Protein AF-A0A2V5T0I6-F1 (afdb_monomer)

pLDDT: mean 75.44, std 21.05, range [37.53, 98.12]

Structure (mmCIF, N/CA/C/O backbone):
data_AF-A0A2V5T0I6-F1
#
_entry.id   AF-A0A2V5T0I6-F1
#
loop_
_atom_site.group_PDB
_atom_site.id
_atom_site.type_symbol
_atom_site.label_atom_id
_atom_site.label_alt_id
_atom_site.label_comp_id
_atom_site.label_asym_id
_atom_site.label_entity_id
_atom_site.label_seq_id
_atom_site.pdbx_PDB_ins_code
_atom_site.Cartn_x
_atom_site.Cartn_y
_atom_site.Cartn_z
_atom_site.occupancy
_atom_site.B_iso_or_equiv
_atom_site.auth_seq_id
_atom_site.auth_comp_id
_atom_site.auth_asym_id
_atom_site.auth_atom_id
_atom_site.pdbx_PDB_model_num
ATOM 1 N N . MET A 1 1 ? -1.767 21.221 15.147 1.00 44.56 1 MET A N 1
ATOM 2 C CA . MET A 1 1 ? -2.668 20.529 14.196 1.00 44.56 1 MET A CA 1
ATOM 3 C C . MET A 1 1 ? -2.829 21.339 12.903 1.00 44.56 1 MET A C 1
ATOM 5 O O . MET A 1 1 ? -3.935 21.736 12.582 1.00 44.56 1 MET A O 1
ATOM 9 N N . SER A 1 2 ? -1.749 21.624 12.160 1.00 49.56 2 SER A N 1
ATOM 10 C CA . SER A 1 2 ? -1.873 22.425 10.920 1.00 49.56 2 SER A CA 1
ATOM 11 C C . SER A 1 2 ? -0.866 22.083 9.814 1.00 49.56 2 SER A C 1
ATOM 13 O O . SER A 1 2 ? -0.918 22.686 8.751 1.00 49.56 2 SER A O 1
ATOM 15 N N . ILE A 1 3 ? 0.039 21.118 10.027 1.00 47.06 3 ILE A N 1
ATOM 16 C CA . ILE A 1 3 ? 1.108 20.806 9.057 1.00 47.06 3 ILE A CA 1
ATOM 17 C C . ILE A 1 3 ? 0.777 19.558 8.217 1.00 47.06 3 ILE A C 1
ATOM 19 O O . ILE A 1 3 ? 1.184 19.470 7.067 1.00 47.06 3 ILE A O 1
ATOM 23 N N . PHE A 1 4 ? -0.056 18.639 8.720 1.00 43.25 4 PHE A N 1
ATOM 24 C CA . PHE A 1 4 ? -0.454 17.432 7.975 1.00 43.25 4 PHE A CA 1
ATOM 25 C C . PHE A 1 4 ? -1.594 17.649 6.964 1.00 43.25 4 PHE A C 1
ATOM 27 O O . PHE A 1 4 ? -1.781 16.823 6.079 1.00 43.25 4 PHE A O 1
ATOM 34 N N . ALA A 1 5 ? -2.324 18.767 7.047 1.00 46.84 5 ALA A N 1
ATOM 35 C CA . ALA A 1 5 ? -3.416 19.086 6.121 1.00 46.84 5 ALA A CA 1
ATOM 36 C C . ALA A 1 5 ? -2.944 19.772 4.821 1.00 46.84 5 ALA A C 1
ATOM 38 O O . ALA A 1 5 ? -3.711 19.865 3.869 1.00 46.84 5 ALA A O 1
ATOM 39 N N . LEU A 1 6 ? -1.686 20.229 4.753 1.00 44.91 6 LEU A N 1
ATOM 40 C CA . LEU A 1 6 ? -1.172 20.993 3.609 1.00 44.91 6 LEU A CA 1
ATOM 41 C C . LEU A 1 6 ? -0.688 20.105 2.445 1.00 44.91 6 LEU A C 1
ATOM 43 O O . LEU A 1 6 ? -0.573 20.578 1.321 1.00 44.91 6 LEU A O 1
ATOM 47 N N . CYS A 1 7 ? -0.457 18.808 2.673 1.00 44.81 7 CYS A N 1
ATOM 48 C CA . CYS A 1 7 ? 0.022 17.895 1.624 1.00 44.81 7 CYS A CA 1
ATOM 49 C C . CYS A 1 7 ? -1.098 17.213 0.819 1.00 44.81 7 CYS A C 1
ATOM 51 O O . CYS A 1 7 ? -0.805 16.473 -0.115 1.00 44.81 7 CYS A O 1
ATOM 53 N N . CYS A 1 8 ? -2.372 17.439 1.157 1.00 47.22 8 CYS A N 1
ATOM 54 C CA . CYS A 1 8 ? -3.494 16.703 0.561 1.00 47.22 8 CYS A CA 1
ATOM 55 C C . CYS A 1 8 ? -4.099 17.374 -0.693 1.00 47.22 8 CYS A C 1
ATOM 57 O O . CYS A 1 8 ? -4.984 16.806 -1.320 1.00 47.22 8 CYS A O 1
ATOM 59 N N . GLY A 1 9 ? -3.638 18.571 -1.078 1.00 47.78 9 GLY A N 1
ATOM 60 C CA . GLY A 1 9 ? -4.342 19.407 -2.063 1.00 47.78 9 GLY A CA 1
ATOM 61 C C . GLY A 1 9 ? -3.756 19.516 -3.477 1.00 47.78 9 GLY A C 1
ATOM 62 O O . GLY A 1 9 ? -4.433 20.059 -4.340 1.00 47.78 9 GLY A O 1
ATOM 63 N N . CYS A 1 10 ? -2.534 19.046 -3.757 1.00 48.94 10 CYS A N 1
ATOM 64 C CA . CYS A 1 10 ? -1.812 19.497 -4.965 1.00 48.94 10 CYS A CA 1
ATOM 65 C C . CYS A 1 10 ? -1.653 18.479 -6.108 1.00 48.94 10 CYS A C 1
ATOM 67 O O . CYS A 1 10 ? -0.859 18.741 -7.005 1.00 48.94 10 CYS A O 1
ATOM 69 N N . ILE A 1 11 ? -2.345 17.332 -6.121 1.00 55.88 11 ILE A N 1
ATOM 70 C CA . ILE A 1 11 ? -2.033 16.284 -7.123 1.00 55.88 11 ILE A CA 1
ATOM 71 C C . ILE A 1 11 ? -3.094 16.110 -8.225 1.00 55.88 11 ILE A C 1
ATOM 73 O O . ILE A 1 11 ? -2.819 15.459 -9.225 1.00 55.88 11 ILE A O 1
ATOM 77 N N . PHE A 1 12 ? -4.264 16.751 -8.158 1.00 56.62 12 PHE A N 1
ATOM 78 C CA . PHE A 1 12 ? -5.300 16.531 -9.181 1.00 56.62 12 PHE A CA 1
ATOM 79 C C . PHE A 1 12 ? -6.043 17.806 -9.600 1.00 56.62 12 PHE A C 1
ATOM 81 O O . PHE A 1 12 ? -7.016 18.174 -8.956 1.00 56.62 12 PHE A O 1
ATOM 88 N N . ALA A 1 13 ? -5.584 18.448 -10.687 1.00 42.84 13 ALA A N 1
ATOM 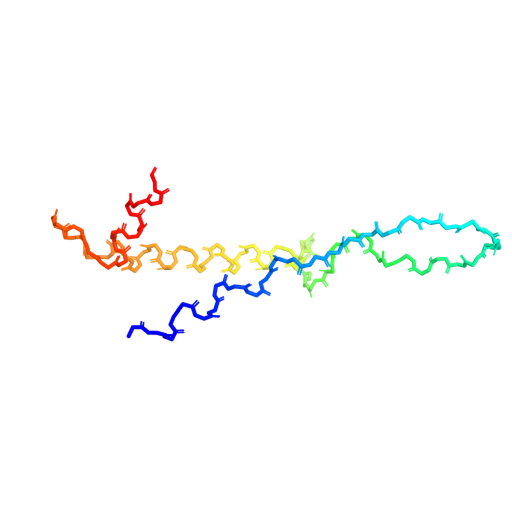89 C CA . ALA A 1 13 ? -6.326 19.299 -11.648 1.00 42.84 13 ALA A CA 1
ATOM 90 C C . ALA A 1 13 ? -5.303 20.174 -12.414 1.00 42.84 13 ALA A C 1
ATOM 92 O O . ALA A 1 13 ? -4.426 20.748 -11.790 1.00 42.84 13 ALA A O 1
ATOM 93 N N . ALA A 1 14 ? -5.30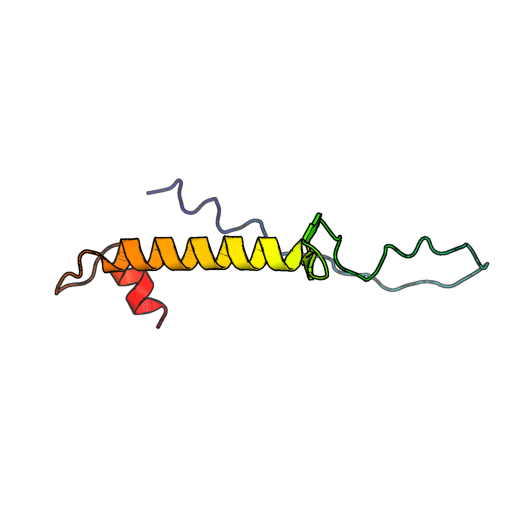3 20.380 -13.730 1.00 37.53 14 ALA A N 1
ATOM 94 C CA . ALA A 1 14 ? -6.232 20.061 -14.798 1.00 37.53 14 ALA A CA 1
ATOM 95 C C . ALA A 1 14 ? -5.459 20.102 -16.132 1.00 37.53 14 ALA A C 1
ATOM 97 O O . ALA A 1 14 ? -4.648 21.000 -16.354 1.00 37.53 14 ALA A O 1
ATOM 98 N N . SER A 1 15 ? -5.752 19.188 -17.055 1.00 43.78 15 SER A N 1
ATOM 99 C CA . SER A 1 15 ? -5.466 19.404 -18.477 1.00 43.78 15 SER A CA 1
ATOM 100 C C . SER A 1 15 ? -6.799 19.507 -19.202 1.00 43.78 15 SER A C 1
ATOM 102 O O . SER A 1 15 ? -7.341 18.521 -19.691 1.00 43.78 15 SER A O 1
ATOM 104 N N . THR A 1 16 ? -7.372 20.709 -19.223 1.00 46.56 16 THR A N 1
ATOM 105 C CA . THR A 1 16 ? -8.466 21.038 -20.138 1.00 46.56 16 THR A CA 1
ATOM 106 C C . THR A 1 16 ? -7.869 21.227 -21.528 1.00 46.56 16 THR A C 1
ATOM 108 O O . THR A 1 16 ? -7.286 22.269 -21.823 1.00 46.56 16 THR A O 1
ATOM 111 N N . ILE A 1 17 ? -7.976 20.199 -22.368 1.00 47.31 17 ILE A N 1
ATOM 112 C CA . ILE A 1 17 ? -7.632 20.279 -23.790 1.00 47.31 17 ILE A CA 1
ATOM 113 C C . ILE A 1 17 ? -8.725 21.096 -24.495 1.00 47.31 17 ILE A C 1
ATOM 115 O O . ILE A 1 17 ? -9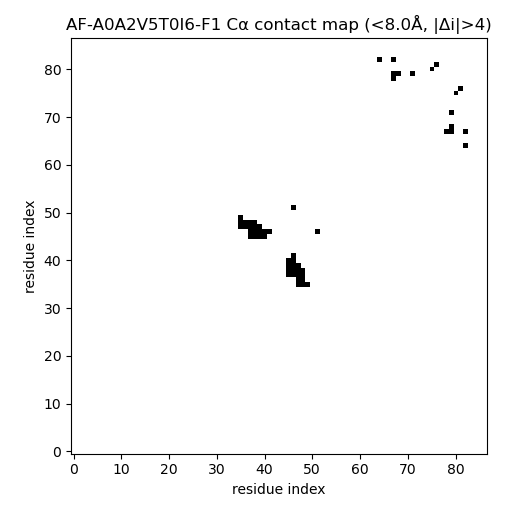.872 20.665 -24.598 1.00 47.31 17 ILE A O 1
ATOM 119 N N . VAL A 1 18 ? -8.354 22.294 -24.948 1.00 40.78 18 VAL A N 1
ATOM 120 C CA . VAL A 1 18 ? -9.115 23.136 -25.884 1.00 40.78 18 VAL A CA 1
ATOM 121 C C . VAL A 1 18 ? -8.918 22.604 -27.314 1.00 40.78 18 VAL A C 1
ATOM 123 O O . VAL A 1 18 ? -7.861 22.073 -27.646 1.00 40.78 18 VAL A O 1
ATOM 126 N N . ALA A 1 19 ? -9.970 22.699 -28.131 1.00 40.53 19 ALA A N 1
ATOM 127 C CA . ALA A 1 19 ? -10.127 22.083 -29.451 1.00 40.53 19 ALA A CA 1
ATOM 128 C C . ALA A 1 19 ? -9.064 22.462 -30.513 1.00 40.53 19 ALA A C 1
ATOM 130 O O . ALA A 1 19 ? -8.556 23.581 -30.544 1.00 40.53 19 ALA A O 1
ATOM 131 N N . GLN A 1 20 ? -8.790 21.509 -31.416 1.00 52.72 20 GLN A N 1
ATOM 132 C CA . GLN A 1 20 ? -7.843 21.580 -32.544 1.00 52.72 20 GLN A CA 1
ATOM 133 C C . GLN A 1 20 ? -8.320 22.481 -33.704 1.00 52.72 20 GLN A C 1
ATOM 135 O O . GLN A 1 20 ? -9.476 22.363 -34.117 1.00 52.72 20 GLN A O 1
ATOM 140 N N . PRO A 1 21 ? -7.412 23.242 -34.346 1.00 37.88 21 PRO A N 1
ATOM 141 C CA . PRO A 1 21 ? -7.482 23.594 -35.762 1.00 37.88 21 PRO A CA 1
ATOM 142 C C . PRO A 1 21 ? -6.464 22.793 -36.613 1.00 37.88 21 PRO A C 1
ATOM 144 O O . PRO A 1 21 ? -5.493 22.240 -36.103 1.00 37.88 21 PRO A O 1
ATOM 147 N N . ALA A 1 22 ? -6.732 22.696 -37.918 1.00 47.72 22 ALA A N 1
ATOM 148 C CA . ALA A 1 22 ? -6.253 21.667 -38.852 1.00 47.72 22 ALA A CA 1
ATOM 149 C C . ALA A 1 22 ? -4.895 21.919 -39.580 1.00 47.72 22 ALA A C 1
ATOM 151 O O . ALA A 1 22 ? -4.659 23.023 -40.054 1.00 47.72 22 ALA A O 1
ATOM 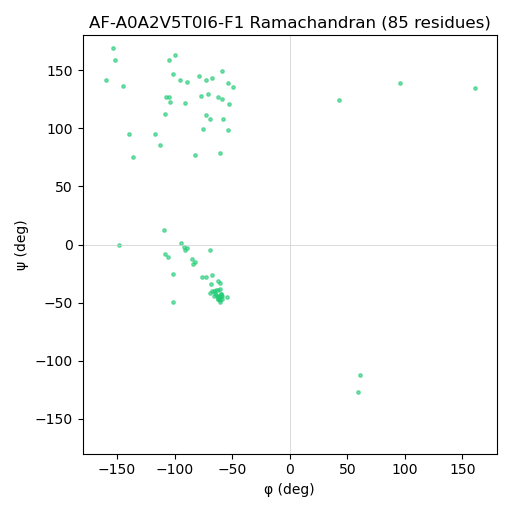152 N N . VAL A 1 23 ? -4.093 20.836 -39.708 1.00 58.19 23 VAL A N 1
ATOM 153 C CA . VAL A 1 23 ? -3.296 20.258 -40.850 1.00 58.19 23 VAL A CA 1
ATOM 154 C C . VAL A 1 23 ? -2.487 21.219 -41.772 1.00 58.19 23 VAL A C 1
ATOM 156 O O . VAL A 1 23 ? -3.123 22.056 -42.410 1.00 58.19 23 VAL A O 1
ATOM 159 N N . PRO A 1 24 ? -1.136 21.072 -41.975 1.00 50.03 24 PRO A N 1
ATOM 160 C CA . PRO A 1 24 ? -0.565 19.995 -42.831 1.00 50.03 24 PRO A CA 1
ATOM 161 C C . PRO A 1 24 ? 0.888 19.473 -42.580 1.00 50.03 24 PRO A C 1
ATOM 163 O O . PRO A 1 24 ? 1.690 20.117 -41.923 1.00 50.03 24 PRO A O 1
ATOM 166 N N . ALA A 1 25 ? 1.201 18.350 -43.266 1.00 45.16 25 ALA A N 1
ATOM 167 C CA . ALA A 1 25 ? 2.489 17.652 -43.532 1.00 45.16 25 ALA A CA 1
ATOM 168 C C . ALA A 1 25 ? 2.886 16.467 -42.606 1.00 45.16 25 ALA A C 1
ATOM 170 O O . ALA A 1 25 ? 2.658 16.520 -41.401 1.00 45.16 25 ALA A O 1
ATOM 171 N N . PRO A 1 26 ? 3.444 15.354 -43.152 1.00 53.09 26 PRO A N 1
ATOM 172 C CA . PRO A 1 26 ? 3.758 14.148 -42.391 1.00 53.09 26 PRO A CA 1
ATOM 173 C C . PRO A 1 26 ? 5.099 14.334 -41.681 1.00 53.09 26 PRO A C 1
ATOM 175 O O . PRO A 1 26 ? 6.146 13.842 -42.102 1.00 53.09 26 PRO A O 1
ATOM 178 N N . GLU A 1 27 ? 5.066 15.093 -40.602 1.00 49.88 27 GLU A N 1
ATOM 179 C CA . GLU A 1 27 ? 6.162 15.169 -39.653 1.00 49.88 27 GLU A CA 1
ATOM 180 C C . GLU A 1 27 ? 6.176 13.834 -38.908 1.00 49.88 27 GLU A C 1
ATOM 182 O O . GLU A 1 27 ? 5.125 13.364 -38.467 1.00 49.88 27 GLU A O 1
ATOM 187 N N . LYS A 1 28 ? 7.333 13.165 -38.820 1.00 51.62 28 LYS A N 1
ATOM 188 C CA . LYS A 1 28 ? 7.499 11.985 -37.964 1.00 51.62 28 LYS A CA 1
ATOM 189 C C . LYS A 1 28 ? 7.065 12.394 -36.564 1.00 51.62 28 LYS A C 1
ATOM 191 O O . LYS A 1 28 ? 7.837 13.014 -35.843 1.00 51.62 28 LYS A O 1
ATOM 196 N N . SER A 1 29 ? 5.833 12.064 -36.197 1.00 55.72 29 SER A N 1
ATOM 197 C CA . SER A 1 29 ? 5.365 12.197 -34.834 1.00 55.72 29 SER A CA 1
ATOM 198 C C . SER A 1 29 ? 6.313 11.346 -34.007 1.00 55.72 29 SER A C 1
ATOM 200 O O . SER A 1 29 ? 6.298 10.119 -34.146 1.00 55.72 29 SER A O 1
ATOM 202 N N . GLU A 1 30 ? 7.185 11.986 -33.229 1.00 59.56 30 GLU A N 1
ATOM 203 C CA . GLU A 1 30 ? 7.977 11.346 -32.187 1.00 59.56 30 GLU A CA 1
ATOM 204 C C . GLU A 1 30 ? 6.995 10.755 -31.176 1.00 59.56 30 GLU A C 1
ATOM 206 O O . GLU A 1 30 ? 6.658 11.340 -30.150 1.00 59.56 30 GLU A O 1
ATOM 211 N N . MET A 1 31 ? 6.425 9.606 -31.530 1.00 56.53 31 MET A N 1
ATOM 212 C CA . MET A 1 31 ? 5.537 8.867 -30.664 1.00 56.53 31 MET A CA 1
ATOM 213 C C . MET A 1 31 ? 6.407 8.335 -29.542 1.00 56.53 31 MET A C 1
ATOM 215 O O . MET A 1 31 ? 7.212 7.422 -29.739 1.00 56.53 31 MET A O 1
ATOM 219 N N . LEU A 1 32 ? 6.240 8.928 -28.362 1.00 75.56 32 LEU A N 1
ATOM 220 C CA . LEU A 1 32 ? 6.752 8.357 -27.130 1.00 75.56 32 LEU A CA 1
ATOM 221 C C . LEU A 1 32 ? 6.313 6.884 -27.067 1.00 75.56 32 LEU A C 1
ATOM 223 O O . LEU A 1 32 ? 5.156 6.581 -27.391 1.00 75.56 32 LEU A O 1
ATOM 227 N N . PRO A 1 33 ? 7.206 5.955 -26.685 1.00 75.56 33 PRO A N 1
ATOM 228 C CA . PRO A 1 33 ? 6.850 4.551 -26.579 1.00 75.56 33 PRO A CA 1
ATOM 229 C C . PRO A 1 33 ? 5.613 4.390 -25.690 1.00 75.56 33 PRO A C 1
ATOM 231 O O . PRO A 1 33 ? 5.628 4.757 -24.520 1.00 75.56 33 PRO A O 1
ATOM 234 N N . LEU A 1 34 ? 4.540 3.809 -26.234 1.00 80.38 34 LEU A N 1
ATOM 235 C CA . LEU A 1 34 ? 3.292 3.561 -25.493 1.00 80.38 34 LEU A CA 1
ATOM 236 C C . LEU A 1 34 ? 3.441 2.476 -24.412 1.00 80.38 34 LEU A C 1
ATOM 238 O O . LEU A 1 34 ? 2.493 2.170 -23.692 1.00 80.38 34 LEU A O 1
ATOM 242 N N . ARG A 1 35 ? 4.613 1.839 -24.340 1.00 74.25 35 ARG A N 1
ATOM 243 C CA . ARG A 1 35 ? 4.908 0.757 -23.405 1.00 74.25 35 ARG A CA 1
ATOM 244 C C . ARG A 1 35 ? 5.593 1.325 -22.162 1.00 74.25 35 ARG A C 1
ATOM 246 O O . ARG A 1 35 ? 6.437 2.210 -22.305 1.00 74.25 35 ARG A O 1
ATOM 253 N N . PRO A 1 36 ? 5.271 0.810 -20.962 1.00 77.31 36 PRO A N 1
ATOM 254 C CA . PRO A 1 36 ? 5.951 1.210 -19.739 1.00 77.31 36 PRO A CA 1
ATOM 255 C C . PRO A 1 36 ? 7.465 1.057 -19.872 1.00 77.31 36 PRO A C 1
ATOM 257 O O . PRO A 1 36 ? 7.937 0.052 -20.403 1.00 77.31 36 PRO A O 1
ATOM 260 N N . ALA A 1 37 ? 8.212 2.029 -19.349 1.00 81.81 37 ALA A N 1
ATOM 261 C CA . ALA A 1 37 ? 9.663 1.947 -19.312 1.00 81.81 37 ALA A CA 1
ATOM 262 C C . ALA A 1 37 ? 10.098 0.698 -18.532 1.00 81.81 37 ALA A C 1
ATOM 264 O O . ALA A 1 37 ? 9.684 0.474 -17.385 1.00 81.81 37 ALA A O 1
ATOM 265 N N . GLU A 1 38 ? 10.913 -0.116 -19.189 1.00 87.81 38 GLU A N 1
ATOM 266 C CA . GLU A 1 38 ? 11.525 -1.310 -18.623 1.00 87.81 38 GLU A CA 1
ATOM 267 C C . GLU A 1 38 ? 12.690 -0.867 -17.731 1.00 87.81 38 GLU A C 1
ATOM 269 O O . GLU A 1 38 ? 13.522 -0.061 -18.143 1.00 87.81 38 GLU A O 1
ATOM 274 N N . LEU A 1 39 ? 12.711 -1.331 -16.479 1.00 85.50 39 LEU A N 1
ATOM 275 C CA . LEU A 1 39 ? 13.715 -0.922 -15.494 1.00 85.50 39 LEU A CA 1
ATOM 276 C C . LEU A 1 39 ? 14.799 -1.983 -15.330 1.00 85.50 39 LEU A C 1
ATOM 278 O O . LEU A 1 39 ? 15.987 -1.672 -15.340 1.00 85.50 39 LEU A O 1
ATOM 282 N N . VAL A 1 40 ? 14.383 -3.234 -15.128 1.00 88.94 40 VAL A N 1
ATOM 283 C CA . VAL A 1 40 ? 15.280 -4.353 -14.825 1.00 88.94 40 VAL A CA 1
ATOM 284 C C . VAL A 1 40 ? 14.742 -5.621 -15.476 1.00 88.94 40 VAL A C 1
ATOM 286 O O . VAL A 1 40 ? 13.549 -5.916 -15.383 1.00 88.94 40 VAL A O 1
ATOM 289 N N . HIS A 1 41 ? 15.633 -6.401 -16.083 1.00 87.75 41 HIS A N 1
ATOM 290 C CA . HIS A 1 41 ? 15.329 -7.736 -16.589 1.00 87.75 41 HIS A CA 1
ATOM 291 C C . HIS A 1 41 ? 15.980 -8.789 -15.699 1.00 87.75 41 HIS A C 1
ATOM 293 O O . HIS A 1 41 ? 17.185 -8.760 -15.456 1.00 87.75 41 HIS A O 1
ATOM 299 N N . ILE A 1 42 ? 15.179 -9.737 -15.224 1.00 87.62 42 ILE A N 1
ATOM 300 C CA . ILE A 1 42 ? 15.628 -10.879 -14.431 1.00 87.62 42 ILE A CA 1
ATOM 301 C C . ILE A 1 42 ? 15.305 -12.129 -15.249 1.00 87.62 42 ILE A C 1
ATOM 303 O O . ILE A 1 42 ? 14.174 -12.620 -15.266 1.00 87.62 42 ILE A O 1
ATOM 307 N N . GLY A 1 43 ? 16.294 -12.618 -16.000 1.00 85.62 43 GLY A N 1
ATOM 308 C CA . GLY A 1 43 ? 16.104 -13.721 -16.943 1.00 85.62 43 GLY A CA 1
ATOM 309 C C . GLY A 1 43 ? 15.078 -13.371 -18.028 1.00 85.62 43 GLY A C 1
ATOM 310 O O . GLY A 1 43 ? 15.334 -12.516 -18.867 1.00 85.62 43 GLY A O 1
ATOM 311 N N . LYS A 1 44 ? 13.914 -14.037 -18.011 1.00 84.19 44 LYS A N 1
ATOM 312 C CA . LYS A 1 44 ? 12.795 -13.795 -18.948 1.00 84.19 44 LYS A CA 1
ATOM 313 C C . LYS A 1 44 ? 11.735 -12.825 -18.407 1.00 84.19 44 LYS A C 1
ATOM 315 O O . LYS A 1 44 ? 10.723 -12.613 -19.067 1.00 84.19 44 LYS A O 1
ATOM 320 N N . PHE A 1 45 ? 11.920 -12.293 -17.200 1.00 85.19 45 PHE A N 1
ATOM 321 C CA . PHE A 1 45 ? 10.948 -11.428 -16.544 1.00 85.19 45 PHE A CA 1
ATOM 322 C C . PHE A 1 45 ? 11.402 -9.968 -16.584 1.00 85.19 45 PHE A C 1
ATOM 324 O O . PHE A 1 45 ? 12.510 -9.652 -16.153 1.00 85.19 45 PHE A O 1
ATOM 331 N N . THR A 1 46 ? 10.538 -9.083 -17.079 1.00 89.50 46 THR A N 1
ATOM 332 C CA . THR A 1 46 ? 10.793 -7.640 -17.157 1.00 89.50 46 THR A CA 1
ATOM 333 C C . THR A 1 46 ? 10.015 -6.918 -16.068 1.00 89.50 46 THR A C 1
ATOM 335 O O . THR A 1 46 ? 8.789 -6.997 -16.022 1.00 89.50 46 THR A O 1
ATOM 338 N N . ILE A 1 47 ? 10.719 -6.176 -15.217 1.00 91.38 47 ILE A N 1
ATOM 339 C CA . ILE A 1 47 ? 10.112 -5.278 -14.237 1.00 91.38 47 ILE A CA 1
ATOM 340 C C . ILE A 1 47 ? 9.966 -3.903 -14.880 1.00 91.38 47 ILE A C 1
ATOM 342 O O . ILE A 1 47 ? 10.951 -3.293 -15.303 1.00 91.38 47 ILE A O 1
ATOM 346 N N . THR A 1 48 ? 8.734 -3.405 -14.934 1.00 93.88 48 THR A N 1
ATOM 347 C CA . THR A 1 48 ? 8.419 -2.070 -15.455 1.00 93.88 48 THR A CA 1
ATOM 348 C C . THR A 1 48 ? 8.222 -1.061 -14.329 1.00 93.88 48 THR A C 1
ATOM 350 O O . THR A 1 48 ? 7.980 -1.429 -13.176 1.00 93.88 48 THR A O 1
ATOM 353 N N . ASN A 1 49 ? 8.280 0.231 -14.663 1.00 89.94 49 ASN A N 1
ATOM 354 C CA . ASN A 1 49 ? 8.024 1.306 -13.701 1.00 89.94 49 ASN A CA 1
ATOM 355 C C . ASN A 1 49 ? 6.663 1.155 -12.999 1.00 89.94 49 ASN A C 1
ATOM 357 O O . ASN A 1 49 ? 6.594 1.216 -11.773 1.00 89.94 49 ASN A O 1
ATOM 361 N N . SER A 1 50 ? 5.603 0.846 -13.749 1.00 90.50 50 SER A N 1
ATOM 362 C CA . SER A 1 50 ? 4.266 0.663 -13.180 1.00 90.50 50 SER A CA 1
ATOM 363 C C . SER A 1 50 ? 4.218 -0.468 -12.149 1.00 90.50 50 SER A C 1
ATOM 365 O O . SER A 1 50 ? 3.589 -0.300 -11.111 1.00 90.50 50 SER A O 1
ATOM 367 N N . MET A 1 51 ? 4.930 -1.581 -12.372 1.00 95.00 51 MET A N 1
ATOM 368 C CA . MET A 1 51 ? 4.998 -2.674 -11.391 1.00 95.00 51 MET A CA 1
ATOM 369 C C . MET A 1 51 ? 5.705 -2.240 -10.105 1.00 95.00 51 MET A C 1
ATOM 371 O O . MET A 1 51 ? 5.206 -2.505 -9.013 1.00 95.00 51 MET A O 1
ATOM 375 N N . LEU A 1 52 ? 6.832 -1.531 -10.231 1.00 93.31 52 LEU A N 1
ATOM 376 C CA . LEU A 1 52 ? 7.580 -1.030 -9.079 1.00 93.31 52 LEU A CA 1
ATOM 377 C C . LEU A 1 52 ? 6.743 -0.048 -8.249 1.00 93.31 52 LEU A C 1
ATOM 379 O O . LEU A 1 52 ? 6.691 -0.167 -7.026 1.00 93.31 52 LEU A O 1
ATOM 383 N N . VAL A 1 53 ? 6.058 0.891 -8.908 1.00 95.44 53 VAL A N 1
ATOM 384 C CA . VAL A 1 53 ? 5.182 1.862 -8.239 1.00 95.44 53 VAL A CA 1
ATOM 385 C C . VAL A 1 53 ? 4.030 1.152 -7.533 1.00 95.44 53 VAL A C 1
ATOM 387 O O . VAL A 1 53 ? 3.766 1.444 -6.369 1.00 95.44 53 VAL A O 1
ATOM 390 N N . THR A 1 54 ? 3.383 0.176 -8.178 1.00 96.19 54 THR A N 1
ATOM 391 C CA . THR A 1 54 ? 2.320 -0.613 -7.540 1.00 96.19 54 THR A CA 1
ATOM 392 C C . THR A 1 54 ? 2.822 -1.340 -6.295 1.00 96.19 54 THR A C 1
ATOM 394 O O . THR A 1 54 ? 2.154 -1.293 -5.264 1.00 96.19 54 THR A O 1
ATOM 397 N N . TRP A 1 55 ? 3.999 -1.971 -6.342 1.00 97.38 55 TRP A N 1
ATOM 398 C CA . TRP A 1 55 ? 4.573 -2.636 -5.169 1.00 97.38 55 TRP A CA 1
ATOM 399 C C . TRP A 1 55 ? 4.938 -1.656 -4.057 1.00 97.38 55 TRP A C 1
ATOM 401 O O . TRP A 1 55 ? 4.681 -1.948 -2.891 1.00 97.38 55 TRP A O 1
ATOM 411 N N . ALA A 1 56 ? 5.481 -0.487 -4.398 1.00 96.56 56 ALA A N 1
ATOM 412 C CA . ALA A 1 56 ? 5.796 0.552 -3.423 1.00 96.56 56 ALA A CA 1
ATOM 413 C C . ALA A 1 56 ? 4.531 1.066 -2.716 1.00 96.56 56 ALA A C 1
ATOM 415 O O . ALA A 1 56 ? 4.495 1.139 -1.487 1.00 96.56 56 ALA A O 1
ATOM 416 N N . VAL A 1 57 ? 3.472 1.361 -3.477 1.00 98.00 57 VAL A N 1
ATOM 417 C CA . VAL A 1 57 ? 2.176 1.789 -2.929 1.00 98.00 57 VAL A CA 1
ATOM 418 C C . VAL A 1 57 ? 1.566 0.687 -2.064 1.00 98.00 57 VAL A C 1
ATOM 420 O O . VAL A 1 57 ? 1.154 0.956 -0.936 1.00 98.00 57 VAL A O 1
ATOM 423 N N . ALA A 1 58 ? 1.558 -0.559 -2.546 1.00 98.00 58 ALA A N 1
ATOM 424 C CA . ALA A 1 58 ? 1.046 -1.698 -1.791 1.00 98.00 58 ALA A CA 1
ATOM 425 C C . ALA A 1 58 ? 1.803 -1.887 -0.469 1.00 98.00 58 ALA A C 1
ATOM 427 O O . ALA A 1 58 ? 1.176 -2.001 0.581 1.00 98.00 58 ALA A O 1
ATOM 428 N N . ALA A 1 59 ? 3.139 -1.852 -0.491 1.00 98.12 59 ALA A N 1
ATOM 429 C CA . ALA A 1 59 ? 3.958 -1.947 0.713 1.00 98.12 59 ALA A CA 1
ATOM 430 C C . ALA A 1 59 ? 3.652 -0.810 1.702 1.00 98.12 59 ALA A C 1
ATOM 432 O O . ALA A 1 59 ? 3.505 -1.067 2.896 1.00 98.12 59 ALA A O 1
ATOM 433 N N . GLY A 1 60 ? 3.487 0.425 1.215 1.00 97.31 60 GLY A N 1
ATOM 434 C CA . GLY A 1 60 ? 3.108 1.573 2.039 1.00 97.31 60 GLY A CA 1
ATOM 435 C C . GLY A 1 60 ? 1.755 1.389 2.732 1.00 97.31 60 GLY A C 1
ATOM 436 O O . GLY A 1 60 ? 1.661 1.572 3.946 1.00 97.31 60 GLY A O 1
ATOM 437 N N . ILE A 1 61 ? 0.729 0.963 1.987 1.00 96.25 61 ILE A N 1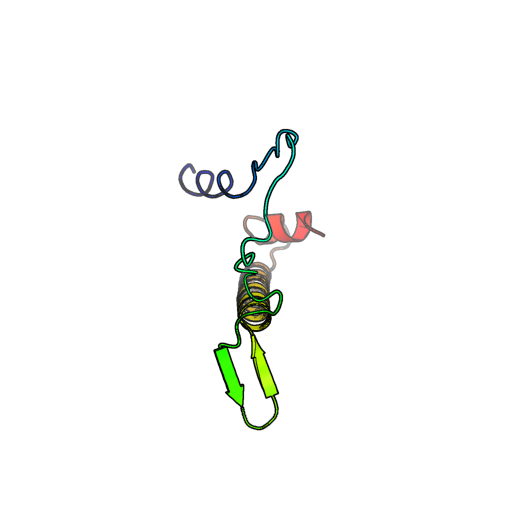
ATOM 438 C CA . ILE A 1 61 ? -0.607 0.684 2.536 1.00 96.25 61 ILE A CA 1
ATOM 439 C C . ILE A 1 61 ? -0.536 -0.441 3.569 1.00 96.25 61 ILE A C 1
ATOM 441 O O . ILE A 1 61 ? -1.067 -0.294 4.666 1.00 96.25 61 ILE A O 1
ATOM 445 N N . ILE A 1 62 ? 0.155 -1.540 3.254 1.00 96.44 62 ILE A N 1
ATOM 446 C CA . ILE A 1 62 ? 0.281 -2.698 4.146 1.00 96.44 62 ILE A CA 1
ATOM 447 C C . ILE A 1 62 ? 0.964 -2.303 5.458 1.00 96.44 62 ILE A C 1
ATOM 449 O O . ILE A 1 62 ? 0.446 -2.612 6.530 1.00 96.44 62 ILE A O 1
ATOM 453 N N . ILE A 1 63 ? 2.103 -1.609 5.397 1.00 97.06 63 ILE A N 1
ATOM 454 C CA . ILE A 1 63 ? 2.836 -1.178 6.595 1.00 97.06 63 ILE A CA 1
ATOM 455 C C . ILE A 1 63 ? 1.970 -0.233 7.428 1.00 97.06 63 ILE A C 1
ATOM 457 O O . ILE A 1 63 ? 1.870 -0.395 8.643 1.00 97.06 63 ILE A O 1
ATOM 461 N N . PHE A 1 64 ? 1.313 0.736 6.794 1.00 93.56 64 PHE A N 1
ATOM 462 C CA . PHE A 1 64 ? 0.496 1.703 7.517 1.00 93.56 64 PHE A CA 1
ATOM 463 C C . PHE A 1 64 ? -0.745 1.054 8.150 1.00 93.56 64 PHE A C 1
ATOM 465 O O . PHE A 1 64 ? -1.065 1.354 9.301 1.00 93.56 64 PHE A O 1
ATOM 472 N N . ALA A 1 65 ? -1.406 0.128 7.450 1.00 93.56 65 ALA A N 1
ATOM 473 C CA . ALA A 1 65 ? -2.518 -0.645 7.995 1.00 93.56 65 ALA A CA 1
ATOM 474 C C . ALA A 1 65 ? -2.069 -1.492 9.196 1.00 93.56 65 ALA A C 1
ATOM 476 O O . ALA A 1 65 ? -2.705 -1.463 10.250 1.00 93.56 65 ALA A O 1
ATOM 477 N N . GLN A 1 66 ? -0.924 -2.176 9.088 1.00 94.75 66 GLN A N 1
ATOM 478 C CA . GLN A 1 66 ? -0.357 -2.938 10.204 1.00 94.75 66 GLN A CA 1
ATOM 479 C C . GLN A 1 66 ? -0.050 -2.046 11.412 1.00 94.75 66 GLN A C 1
ATOM 481 O O . GLN A 1 66 ? -0.353 -2.424 12.541 1.00 94.75 66 GLN A O 1
ATOM 486 N N . LEU A 1 67 ? 0.520 -0.856 11.200 1.00 92.69 67 LEU A N 1
A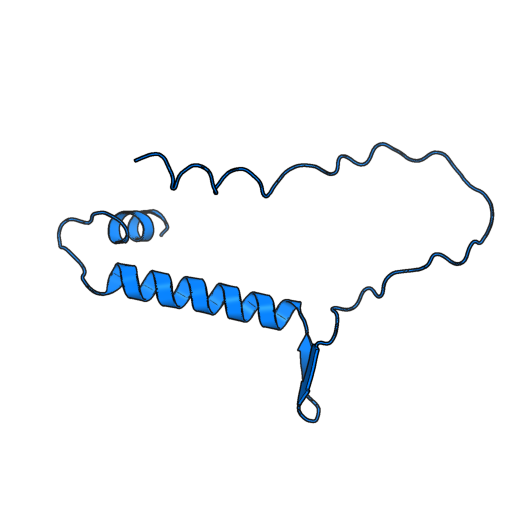TOM 487 C CA . LEU A 1 67 ? 0.826 0.079 12.285 1.00 92.69 67 LEU A CA 1
ATOM 488 C C . LEU A 1 67 ? -0.435 0.590 12.985 1.00 92.69 67 LEU A C 1
ATOM 490 O O . LEU A 1 67 ? -0.456 0.666 14.214 1.00 92.69 67 LEU A O 1
ATOM 494 N N . ALA A 1 68 ? -1.483 0.909 12.227 1.00 90.75 68 ALA A N 1
ATOM 495 C CA . ALA A 1 68 ? -2.736 1.383 12.796 1.00 90.75 68 ALA A CA 1
ATOM 496 C C . ALA A 1 68 ? -3.490 0.301 13.578 1.00 90.75 68 ALA A C 1
ATOM 498 O O . ALA A 1 68 ? -4.095 0.604 14.604 1.00 90.75 68 ALA A O 1
ATOM 499 N N . MET A 1 69 ? -3.404 -0.954 13.130 1.00 90.12 69 MET A N 1
ATOM 500 C CA . MET A 1 69 ? -4.085 -2.093 13.753 1.00 90.12 69 MET A CA 1
ATOM 501 C C . MET A 1 69 ? -3.232 -2.810 14.811 1.00 90.12 69 MET A C 1
ATOM 503 O O . MET A 1 69 ? -3.706 -3.741 15.457 1.00 90.12 69 MET A O 1
ATOM 507 N N . ARG A 1 70 ? -1.979 -2.386 15.040 1.00 92.25 70 ARG A N 1
ATOM 508 C CA . ARG A 1 70 ? -1.062 -3.062 15.977 1.00 92.25 70 ARG A CA 1
ATOM 509 C C . ARG A 1 70 ? -1.558 -3.064 17.426 1.00 92.25 70 ARG A C 1
ATOM 511 O O . ARG A 1 70 ? -1.217 -3.967 18.180 1.00 92.25 70 ARG A O 1
ATOM 518 N N . ASN A 1 71 ? -2.300 -2.036 17.837 1.00 89.12 71 ASN A N 1
ATOM 519 C CA . ASN A 1 71 ? -2.810 -1.877 19.202 1.00 89.12 71 ASN A CA 1
ATOM 520 C C . ASN A 1 71 ? -4.273 -1.427 19.176 1.00 89.12 71 ASN A C 1
ATOM 522 O O . ASN A 1 71 ? -4.569 -0.258 19.427 1.00 89.12 71 ASN A O 1
ATOM 526 N N . ILE A 1 72 ? -5.171 -2.361 18.866 1.00 91.50 72 ILE A N 1
ATOM 527 C CA . ILE A 1 72 ? -6.613 -2.103 18.822 1.00 91.50 72 ILE A CA 1
ATOM 528 C C . ILE A 1 72 ? -7.112 -1.699 20.210 1.00 91.50 72 ILE A C 1
ATOM 530 O O . ILE A 1 72 ? -6.896 -2.399 21.203 1.00 91.50 72 ILE A O 1
ATOM 534 N N . LYS A 1 73 ? -7.792 -0.556 20.271 1.00 92.50 73 LYS A N 1
ATOM 535 C CA . LYS A 1 73 ? -8.477 -0.060 21.465 1.00 92.50 73 LYS A CA 1
ATOM 536 C C . LYS A 1 73 ? -9.982 -0.327 21.350 1.00 92.50 73 LYS A C 1
ATOM 538 O O . LYS A 1 73 ? -10.517 -0.205 20.250 1.00 92.50 73 LYS A O 1
ATOM 543 N N . PRO A 1 74 ? -10.675 -0.604 22.473 1.00 92.00 74 PRO A N 1
ATOM 544 C CA . PRO A 1 74 ? -12.132 -0.767 22.485 1.00 92.00 74 PRO A CA 1
ATOM 545 C C . PRO A 1 74 ? -12.895 0.482 22.028 1.00 92.00 74 PRO A C 1
ATOM 547 O O . PRO A 1 74 ? -13.956 0.368 21.429 1.00 92.00 74 PRO A O 1
ATOM 550 N N . VAL A 1 75 ? -12.358 1.672 22.320 1.00 92.88 75 VAL A N 1
ATOM 551 C CA . VAL A 1 75 ? -12.854 2.942 21.779 1.00 92.88 75 VAL A CA 1
ATOM 552 C C . VAL A 1 75 ? -11.822 3.432 20.761 1.00 92.88 75 VAL A C 1
ATOM 554 O O . VAL A 1 75 ? -10.691 3.749 21.163 1.00 92.88 75 VAL A O 1
ATOM 557 N N . PRO A 1 76 ? -12.159 3.456 19.460 1.00 89.19 76 PRO A N 1
ATOM 558 C CA . PRO A 1 76 ? -11.205 3.787 18.414 1.00 89.19 76 PRO A CA 1
ATOM 559 C C . PRO A 1 76 ? -10.779 5.253 18.509 1.00 89.19 76 PRO A C 1
ATOM 561 O O . PRO A 1 76 ? -11.553 6.146 18.849 1.00 89.19 76 PRO A O 1
ATOM 564 N N . SER A 1 77 ? -9.505 5.512 18.224 1.00 92.88 77 SER A N 1
ATOM 565 C CA . SER A 1 77 ? -8.948 6.868 18.174 1.00 92.88 77 SER A CA 1
ATOM 566 C C . SER A 1 77 ? -7.763 6.939 17.212 1.00 92.88 77 SER A C 1
ATOM 568 O O . SER A 1 77 ? -7.138 5.926 16.892 1.00 92.88 77 SER A O 1
ATOM 570 N N . GLY A 1 78 ? -7.448 8.145 16.731 1.00 93.12 78 GLY A N 1
ATOM 571 C CA . GLY A 1 78 ? -6.297 8.383 15.856 1.00 93.12 78 GLY A CA 1
ATOM 572 C C . GLY A 1 78 ? -6.352 7.570 14.558 1.00 93.12 78 GLY A C 1
ATOM 573 O O . GLY A 1 78 ? -7.345 7.618 13.836 1.00 93.12 78 GLY A O 1
ATOM 574 N N . ALA A 1 79 ? -5.277 6.829 14.267 1.00 92.00 79 ALA A N 1
ATOM 575 C CA . ALA A 1 79 ? -5.156 6.042 13.039 1.00 92.00 79 ALA A CA 1
ATOM 576 C C . ALA A 1 79 ? -6.195 4.913 12.952 1.00 92.0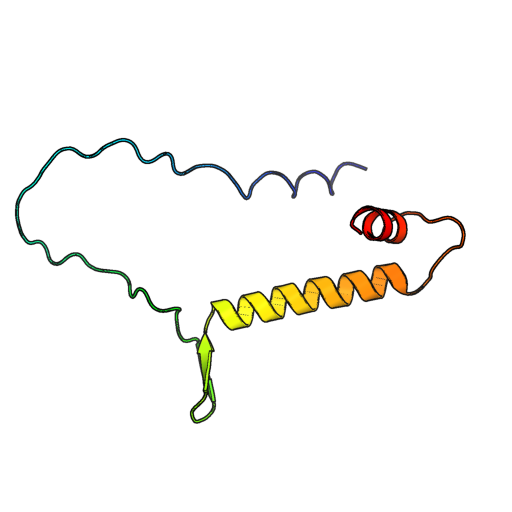0 79 ALA A C 1
ATOM 578 O O . ALA A 1 79 ? -6.752 4.708 11.881 1.00 92.00 79 ALA A O 1
ATOM 579 N N . GLN A 1 80 ? -6.509 4.233 14.062 1.00 93.00 80 GLN A N 1
ATOM 580 C CA . GLN A 1 80 ? -7.537 3.185 14.081 1.00 93.00 80 GLN A CA 1
ATOM 581 C C . GLN A 1 80 ? -8.901 3.745 13.650 1.00 93.00 80 GLN A C 1
ATOM 583 O O . GLN A 1 80 ? -9.550 3.161 12.794 1.00 93.00 80 GLN A O 1
ATOM 588 N N . ASN A 1 81 ? -9.286 4.925 14.154 1.00 93.06 81 ASN A N 1
ATOM 589 C CA . ASN A 1 81 ? -10.544 5.576 13.769 1.00 93.06 81 ASN A CA 1
ATOM 590 C C . ASN A 1 81 ? -10.596 5.922 12.272 1.00 93.06 81 ASN A C 1
ATOM 592 O O . ASN A 1 81 ? -11.636 5.785 11.644 1.00 93.06 81 ASN A O 1
ATOM 596 N N . PHE A 1 82 ? -9.478 6.368 11.692 1.00 92.81 82 PHE A N 1
ATOM 597 C CA . PHE A 1 82 ? -9.414 6.632 10.254 1.00 92.81 82 PHE A CA 1
ATOM 598 C C . PHE A 1 82 ? -9.605 5.350 9.428 1.00 92.81 82 PHE A C 1
ATOM 600 O O . PHE A 1 82 ? -10.349 5.359 8.453 1.00 92.81 82 PHE A O 1
ATOM 607 N N . TRP A 1 83 ? -8.959 4.252 9.830 1.00 91.56 83 TRP A N 1
ATOM 608 C CA . TRP A 1 83 ? -9.073 2.969 9.134 1.00 91.56 83 TRP A CA 1
ATOM 609 C C . TRP A 1 83 ? -10.449 2.328 9.269 1.00 91.56 83 TRP A C 1
ATOM 611 O O . TRP A 1 83 ? -10.970 1.825 8.282 1.00 91.56 83 TRP A O 1
ATOM 621 N N . GLU A 1 84 ? -11.043 2.372 10.460 1.00 90.88 84 GLU A N 1
ATOM 622 C CA . GLU A 1 84 ? -12.403 1.877 10.688 1.00 90.88 84 GLU A CA 1
ATOM 623 C C . GLU A 1 84 ? -13.462 2.719 9.967 1.00 90.88 84 GLU A C 1
ATOM 625 O O . GLU A 1 84 ? -14.513 2.195 9.632 1.00 90.88 84 GLU A O 1
ATOM 630 N N . TRP A 1 85 ? -13.195 4.000 9.694 1.00 93.62 85 TRP A N 1
ATOM 631 C CA . TRP A 1 85 ? -14.081 4.840 8.882 1.00 93.62 85 TRP A CA 1
ATOM 632 C C . TRP A 1 85 ? -13.991 4.550 7.374 1.00 93.62 85 TRP A C 1
ATOM 634 O O . TRP A 1 85 ? -14.942 4.812 6.643 1.00 93.62 85 T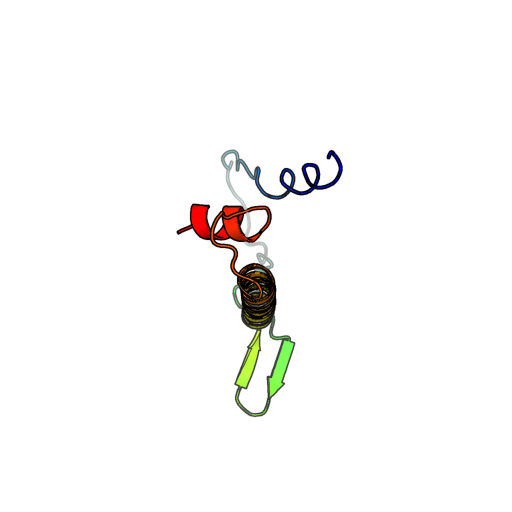RP A O 1
ATOM 644 N N . LEU A 1 86 ? -12.844 4.066 6.890 1.00 89.19 86 LEU A N 1
ATOM 645 C CA . LEU A 1 86 ? -12.621 3.817 5.462 1.00 89.19 86 LEU A CA 1
ATOM 646 C C . LEU A 1 86 ? -13.392 2.585 4.949 1.00 89.19 86 LEU A C 1
ATOM 648 O O . LEU A 1 86 ? -13.711 2.540 3.760 1.00 89.19 86 LEU A O 1
ATOM 652 N N . VAL A 1 87 ? -13.654 1.603 5.820 1.00 83.94 87 VAL A N 1
ATOM 653 C CA . VAL A 1 87 ? -14.372 0.346 5.523 1.00 83.94 87 VAL A CA 1
ATOM 654 C C . VAL A 1 87 ? -15.883 0.494 5.686 1.00 83.94 87 VAL A C 1
ATOM 656 O O . VAL A 1 87 ? -16.599 -0.104 4.853 1.00 83.94 87 VAL A O 1
#

Foldseek 3Di:
DPPVVVPPPPDDDDDPDDDDDDDDDPDPPPPDPPDFDFDDDDPPDTDGPVNVVVVVVVVVVVVLVCVLPVDDDPDDDDSVVVVVVVD

Secondary structure (DSSP, 8-state):
--STTTTSSSS------PPP-------------SSPPEEEEETTEEEEHHHHHHHHHHHHHHHHHHHHHTT--SS--THHHHHHHH-

Sequence (87 aa):
MSIFALCCGCIFAASTIVAQPAVPAPEKSEMLPLRPAELVHIGKFTITNSMLVTWAVAAGIIIFAQLAMRNIKPVPSGAQNFWEWLV

Solvent-accessible surface area (backbone atoms only — not comparable to full-atom values): 5994 Å² total; per-residue (Å²): 143,74,74,80,70,69,76,78,73,83,87,83,87,81,87,82,82,76,85,87,85,83,87,91,79,93,67,83,74,83,70,71,76,92,61,74,59,75,75,50,71,60,90,93,45,76,43,30,53,66,58,53,51,51,51,52,52,51,51,51,52,51,53,52,51,50,62,35,58,68,70,79,55,98,70,67,54,73,59,37,38,54,55,66,68,74,110

Radius of gyration: 22.18 Å; Cα c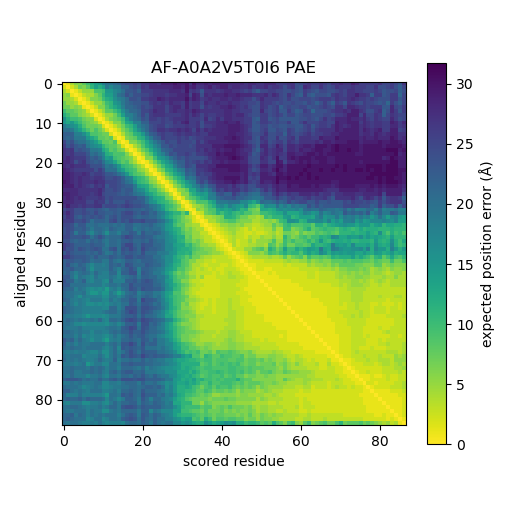ontacts (8 Å, |Δi|>4): 28; chains: 1; bounding box: 30×37×66 Å

Mean predicted aligned error: 14.95 Å